Protein AF-A0A1X2A913-F1 (afdb_monomer_lite)

Foldseek 3Di:
DDPLVVVLLVVLLVVLVVLLVVCVLLVDDLVVLVVVLCVQCVQHQDRCPVVVVVVVVVVVVSLVSCVVVPPDPVVSVVVVVLVVVLVVLLLVLLPDADDPVQAQDPPHDPVSRSSSSCSVCVCSSVVSSVVSNVVSVVVSVVSVVD

Sequence (146 aa):
MTVVNTIATVAAVVLGLHIITKFAFFALPYRRRRALLDKQYGGKASATDTSDVVLMAFTVAIAALFLWRGADPAGFLGGLWVGATLIQLYFHRFHRPVARERAAPPPTSPLKEMSYAIQDAPWRPWPQLLTLTVLVLFSLAQLAWK

pLDDT: mean 93.46, std 4.83, range [60.38, 98.31]

Structure (mmCIF, N/CA/C/O backbone):
data_AF-A0A1X2A913-F1
#
_entry.id   AF-A0A1X2A913-F1
#
loop_
_atom_site.group_PDB
_atom_site.id
_atom_site.type_symbol
_atom_site.label_atom_id
_atom_site.label_alt_id
_atom_site.label_comp_id
_atom_site.label_asym_id
_atom_site.label_entity_id
_atom_site.label_seq_id
_atom_site.pdbx_PDB_ins_code
_atom_site.Cartn_x
_atom_site.Cartn_y
_atom_site.Cartn_z
_atom_site.occupancy
_atom_site.B_iso_or_equiv
_atom_site.auth_seq_id
_atom_site.auth_comp_id
_atom_site.auth_asym_id
_atom_site.auth_atom_id
_atom_site.pdbx_PDB_model_num
ATOM 1 N N . MET A 1 1 ? -23.479 6.522 20.931 1.00 60.38 1 MET A N 1
ATOM 2 C CA . MET A 1 1 ? -22.125 6.483 20.326 1.00 60.38 1 MET A CA 1
ATOM 3 C C . MET A 1 1 ? -21.375 7.746 20.718 1.00 60.38 1 MET A C 1
ATOM 5 O O . MET A 1 1 ? -21.959 8.814 20.620 1.00 60.38 1 MET A O 1
ATOM 9 N N . THR A 1 2 ? -20.128 7.644 21.187 1.00 86.56 2 THR A N 1
ATOM 10 C CA . THR A 1 2 ? -19.271 8.822 21.419 1.00 86.56 2 THR A CA 1
ATOM 11 C C . THR A 1 2 ? -18.769 9.388 20.086 1.00 86.56 2 THR A C 1
ATOM 13 O O . THR A 1 2 ? -18.718 8.666 19.089 1.00 86.56 2 THR A O 1
ATOM 16 N N . VAL A 1 3 ? -18.351 10.658 20.066 1.00 91.50 3 VAL A N 1
ATOM 17 C CA . VAL A 1 3 ? -17.749 11.300 18.878 1.00 91.50 3 VAL A CA 1
ATOM 18 C C . VAL A 1 3 ? -16.547 10.497 18.359 1.00 91.50 3 VAL A C 1
ATOM 20 O O . VAL A 1 3 ? -16.439 10.255 17.160 1.00 91.50 3 VAL A O 1
ATOM 23 N N . VAL A 1 4 ? -15.699 9.997 19.264 1.00 91.75 4 VAL A N 1
ATOM 24 C CA . VAL A 1 4 ? -14.537 9.151 18.932 1.00 91.75 4 VAL A CA 1
ATOM 25 C C . VAL A 1 4 ? -14.956 7.858 18.223 1.00 91.75 4 VAL A C 1
ATOM 27 O O . VAL A 1 4 ? -14.332 7.477 17.234 1.00 91.75 4 VAL A O 1
ATOM 30 N N . ASN A 1 5 ? -16.041 7.209 18.666 1.00 92.75 5 ASN A N 1
ATOM 31 C CA . ASN A 1 5 ? -16.545 6.000 18.010 1.00 92.75 5 ASN A CA 1
ATOM 32 C C . ASN A 1 5 ? -17.012 6.287 16.582 1.00 92.75 5 ASN A C 1
ATOM 34 O O . ASN A 1 5 ? -16.674 5.530 15.678 1.00 92.75 5 ASN A O 1
ATOM 38 N N . THR A 1 6 ? -17.737 7.386 16.365 1.00 93.81 6 THR A N 1
ATOM 39 C CA . THR A 1 6 ? -18.176 7.783 15.021 1.00 93.81 6 THR A CA 1
ATOM 40 C C . THR A 1 6 ? -16.986 8.056 14.106 1.00 93.81 6 THR A C 1
ATOM 42 O O . THR A 1 6 ? -16.918 7.493 13.015 1.00 93.81 6 THR A O 1
ATOM 45 N N . ILE A 1 7 ? -16.023 8.869 14.558 1.00 95.81 7 ILE A N 1
ATOM 46 C CA . ILE A 1 7 ? -14.832 9.225 13.772 1.00 95.81 7 ILE A CA 1
ATOM 47 C C . ILE A 1 7 ? -14.053 7.971 13.382 1.00 95.81 7 ILE A C 1
ATOM 49 O O . ILE A 1 7 ? -13.707 7.799 12.217 1.00 95.81 7 ILE A O 1
ATOM 53 N N . ALA A 1 8 ? -13.805 7.073 14.333 1.00 95.12 8 ALA A N 1
ATOM 54 C CA . ALA A 1 8 ? -13.032 5.875 14.063 1.00 95.12 8 ALA A CA 1
ATOM 55 C C . ALA A 1 8 ? -13.768 4.878 13.156 1.00 95.12 8 ALA A C 1
ATOM 57 O O . ALA A 1 8 ? -13.127 4.264 12.307 1.00 95.12 8 ALA A O 1
ATOM 58 N N . THR A 1 9 ? -15.093 4.740 13.273 1.00 95.06 9 THR A N 1
ATOM 59 C CA . THR A 1 9 ? -15.880 3.915 12.340 1.00 95.06 9 THR A CA 1
ATOM 60 C C . THR A 1 9 ? -15.830 4.490 10.928 1.00 95.06 9 THR A C 1
ATOM 62 O O . THR A 1 9 ? -15.541 3.757 9.984 1.00 95.06 9 THR A O 1
ATOM 65 N N . VAL A 1 10 ? -16.0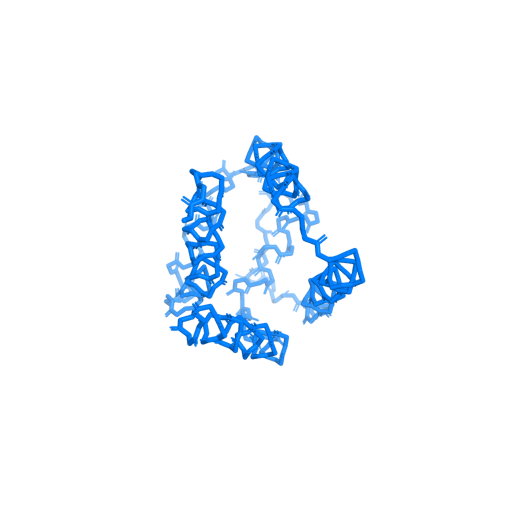43 5.801 10.770 1.00 96.00 10 VAL A N 1
ATOM 66 C CA . VAL A 1 10 ? -15.948 6.467 9.460 1.00 96.00 10 VAL A CA 1
ATOM 67 C C . VAL A 1 10 ? -14.544 6.308 8.880 1.00 96.00 10 VAL A C 1
ATOM 69 O O . VAL A 1 10 ? -14.405 5.915 7.723 1.00 96.00 10 VAL A O 1
ATOM 72 N N . ALA A 1 11 ? -13.503 6.535 9.685 1.00 96.44 11 ALA A N 1
ATOM 73 C CA . ALA A 1 11 ? -12.120 6.334 9.270 1.00 96.44 11 ALA A CA 1
ATOM 74 C C . ALA A 1 11 ? -11.871 4.884 8.830 1.00 96.44 11 ALA A C 1
ATOM 76 O O . ALA A 1 11 ? -11.315 4.670 7.757 1.00 96.44 11 ALA A O 1
ATOM 77 N N . ALA A 1 12 ? -12.326 3.887 9.595 1.00 95.69 12 ALA A N 1
ATOM 78 C CA . ALA A 1 12 ? -12.184 2.475 9.242 1.00 95.69 12 ALA A CA 1
ATOM 79 C C . ALA A 1 12 ? -12.861 2.137 7.906 1.00 95.69 12 ALA A C 1
ATOM 81 O O . ALA A 1 12 ? -12.255 1.468 7.069 1.00 95.69 12 ALA A O 1
ATOM 82 N N . VAL A 1 13 ? -14.082 2.632 7.678 1.00 96.50 13 VAL A N 1
ATOM 83 C CA . VAL A 1 13 ? -14.810 2.419 6.419 1.00 96.50 13 VAL A CA 1
ATOM 84 C C . VAL A 1 13 ? -14.071 3.067 5.250 1.00 96.50 13 VAL A C 1
ATOM 86 O O . VAL A 1 13 ? -13.796 2.399 4.253 1.00 96.50 13 VAL A O 1
ATOM 89 N N . VAL A 1 14 ? -13.691 4.341 5.379 1.00 97.06 14 VAL A N 1
ATOM 90 C CA . VAL A 1 14 ? -12.971 5.074 4.326 1.00 97.06 14 VAL A CA 1
ATOM 91 C C . VAL A 1 14 ? -11.633 4.407 4.009 1.00 97.06 14 VAL A C 1
ATOM 93 O O . VAL A 1 14 ? -11.315 4.208 2.838 1.00 97.06 14 VAL A O 1
ATOM 96 N N . LEU A 1 15 ? -10.868 4.006 5.027 1.00 96.25 15 LEU A N 1
ATOM 97 C CA . LEU A 1 15 ? -9.588 3.320 4.847 1.00 96.25 15 LEU A CA 1
ATOM 98 C C . LEU A 1 15 ? -9.766 1.934 4.223 1.00 96.25 15 LEU A C 1
ATOM 100 O O . LEU A 1 15 ? -9.012 1.585 3.317 1.00 96.25 15 LEU A O 1
ATOM 104 N N . GLY A 1 16 ? -10.777 1.168 4.641 1.00 95.88 16 GLY A N 1
ATOM 105 C CA . GLY A 1 16 ? -11.111 -0.122 4.038 1.00 95.88 16 GLY A CA 1
ATOM 106 C C . GLY A 1 16 ? -11.412 0.011 2.544 1.00 95.88 16 GLY A C 1
ATOM 107 O O . GLY A 1 16 ? -10.808 -0.671 1.714 1.00 95.88 16 GLY A O 1
ATOM 108 N N . LEU A 1 17 ? -12.271 0.962 2.174 1.00 95.88 17 LEU A N 1
ATOM 109 C CA . LEU A 1 17 ? -12.566 1.254 0.770 1.00 95.88 17 LEU A CA 1
ATOM 110 C C . LEU A 1 17 ? -11.323 1.749 0.016 1.00 95.88 17 LEU A C 1
ATOM 112 O O . LEU A 1 17 ? -11.072 1.324 -1.116 1.00 95.88 17 LEU A O 1
ATOM 116 N N . HIS A 1 18 ? -10.502 2.597 0.639 1.00 95.31 18 HIS A N 1
ATOM 117 C CA . HIS A 1 18 ? -9.253 3.085 0.053 1.00 95.31 18 HIS A CA 1
ATOM 118 C C . HIS A 1 18 ? -8.261 1.946 -0.247 1.00 95.31 18 HIS A C 1
ATOM 120 O O . HIS A 1 18 ? -7.642 1.927 -1.314 1.00 95.31 18 HIS A O 1
ATOM 126 N N . ILE A 1 19 ? -8.152 0.953 0.648 1.00 94.00 19 ILE A N 1
ATOM 127 C CA . ILE A 1 19 ? -7.273 -0.214 0.469 1.00 94.00 19 ILE A CA 1
ATOM 128 C C . ILE A 1 19 ? -7.615 -0.977 -0.810 1.00 94.00 19 ILE A C 1
ATOM 130 O O . ILE A 1 19 ? -6.696 -1.389 -1.510 1.00 94.00 19 ILE A O 1
ATOM 134 N N . ILE A 1 20 ? -8.897 -1.164 -1.127 1.00 91.56 20 ILE A N 1
ATOM 135 C CA . ILE A 1 20 ? -9.314 -1.892 -2.335 1.00 91.56 20 ILE A CA 1
ATOM 136 C C . ILE A 1 20 ? -9.195 -0.993 -3.570 1.00 91.56 20 ILE A C 1
ATOM 138 O O . ILE A 1 20 ? -8.634 -1.392 -4.592 1.00 91.56 20 ILE A O 1
ATOM 142 N N . THR A 1 21 ? -9.694 0.240 -3.479 1.00 91.31 21 THR A N 1
ATOM 143 C CA . THR A 1 21 ? -9.791 1.151 -4.631 1.00 91.31 21 THR A CA 1
ATOM 144 C C . THR A 1 21 ? -8.434 1.569 -5.188 1.00 91.31 21 THR A C 1
ATOM 146 O O . THR A 1 21 ? -8.326 1.766 -6.398 1.00 91.31 21 THR A O 1
ATOM 149 N N . LYS A 1 22 ? -7.363 1.614 -4.381 1.00 87.44 22 LYS A N 1
ATOM 150 C CA . LYS A 1 22 ? -6.011 1.910 -4.895 1.00 87.44 22 LYS A CA 1
ATOM 151 C C . LYS A 1 22 ? -5.527 0.899 -5.944 1.00 87.44 22 LYS A C 1
ATOM 153 O O . LYS A 1 22 ? -4.725 1.249 -6.808 1.00 87.44 22 LYS A O 1
ATOM 158 N N . PHE A 1 23 ? -6.039 -0.335 -5.920 1.00 85.44 23 PHE A N 1
ATOM 159 C CA . PHE A 1 23 ? -5.701 -1.357 -6.915 1.00 85.44 23 PHE A CA 1
ATOM 160 C C . PHE A 1 23 ? -6.451 -1.184 -8.239 1.00 85.44 23 PHE A C 1
ATOM 162 O O . PHE A 1 23 ? -6.026 -1.750 -9.247 1.00 85.44 23 PHE A O 1
ATOM 169 N N . ALA A 1 24 ? -7.491 -0.343 -8.292 1.00 84.94 24 ALA A N 1
ATOM 170 C CA . ALA A 1 24 ? -8.173 -0.003 -9.543 1.00 84.94 24 ALA A CA 1
ATOM 171 C C . ALA A 1 24 ? -7.217 0.639 -10.564 1.00 84.94 24 ALA A C 1
ATOM 173 O O . ALA A 1 24 ? -7.416 0.504 -11.770 1.00 84.94 24 ALA A O 1
ATOM 174 N N . PHE A 1 25 ? -6.122 1.257 -10.102 1.00 82.38 25 PHE A N 1
ATOM 175 C CA . PHE A 1 25 ? -5.053 1.756 -10.967 1.00 82.38 25 PHE A CA 1
ATOM 176 C C . PHE A 1 25 ? -4.494 0.677 -11.910 1.00 82.38 25 PHE A C 1
ATOM 178 O O . PHE A 1 25 ? -4.142 0.967 -13.055 1.00 82.38 25 PHE A O 1
ATOM 185 N N . PHE A 1 26 ? -4.455 -0.585 -11.475 1.00 85.62 26 PHE A N 1
ATOM 186 C CA . PHE A 1 26 ? -3.950 -1.690 -12.289 1.00 85.62 26 PHE A CA 1
ATOM 187 C C . PHE A 1 26 ? -4.892 -2.105 -13.424 1.00 85.62 26 PHE A C 1
ATOM 189 O O . PHE A 1 26 ? -4.438 -2.759 -14.364 1.00 85.62 26 PHE A O 1
ATOM 196 N N . ALA A 1 27 ? -6.149 -1.652 -13.410 1.00 87.25 27 ALA A N 1
ATOM 197 C CA . ALA A 1 27 ? -7.075 -1.825 -14.527 1.00 87.25 27 ALA A CA 1
ATOM 198 C C . ALA A 1 27 ? -6.761 -0.894 -15.716 1.00 87.25 27 ALA A C 1
ATOM 200 O O . ALA A 1 27 ? -7.201 -1.150 -16.836 1.00 87.25 27 ALA A O 1
ATOM 201 N N . LEU A 1 28 ? -5.980 0.177 -15.514 1.00 89.50 28 LEU A N 1
ATOM 202 C CA . LEU A 1 28 ? -5.568 1.064 -16.605 1.00 89.50 28 LEU A CA 1
ATOM 203 C C . LEU A 1 28 ? -4.648 0.330 -17.589 1.00 89.50 28 LEU A C 1
ATOM 205 O O . LEU A 1 28 ? -3.801 -0.435 -17.142 1.00 89.50 28 LEU A O 1
ATOM 209 N N . PRO A 1 29 ? -4.698 0.605 -18.905 1.00 93.25 29 PRO A N 1
ATOM 210 C CA . PRO A 1 29 ? -3.756 0.030 -19.863 1.00 93.25 29 PRO A CA 1
ATOM 211 C C . PRO A 1 29 ? -2.298 0.339 -19.506 1.00 93.25 29 PRO A C 1
ATOM 213 O O . PRO A 1 29 ? -1.991 1.445 -19.053 1.00 93.25 29 PRO A O 1
ATOM 216 N N . TYR A 1 30 ? -1.387 -0.598 -19.798 1.00 92.75 30 TYR A N 1
ATOM 217 C CA . TYR A 1 30 ? 0.048 -0.479 -19.494 1.00 92.75 30 TYR A CA 1
ATOM 218 C C . TYR A 1 30 ? 0.625 0.894 -19.865 1.00 92.75 30 TYR A C 1
ATOM 220 O O . TYR A 1 30 ? 1.217 1.555 -19.018 1.00 92.75 30 TYR A O 1
ATOM 228 N N . ARG A 1 31 ? 0.372 1.378 -21.091 1.00 93.19 31 ARG A N 1
ATOM 229 C CA . ARG A 1 31 ? 0.880 2.680 -21.565 1.00 93.19 31 ARG A CA 1
ATOM 230 C C . ARG A 1 31 ? 0.471 3.852 -20.665 1.00 93.19 31 ARG A C 1
ATOM 232 O O . ARG A 1 31 ? 1.288 4.729 -20.415 1.00 93.19 31 ARG A O 1
ATOM 239 N N . ARG A 1 32 ? -0.764 3.857 -20.149 1.00 94.25 32 ARG A N 1
ATOM 240 C CA . ARG A 1 32 ? -1.242 4.915 -19.243 1.00 94.25 32 ARG A CA 1
ATOM 241 C C . ARG A 1 32 ? -0.591 4.808 -17.871 1.00 94.25 32 ARG A C 1
ATOM 243 O O . ARG A 1 32 ? -0.120 5.816 -17.356 1.00 94.25 32 ARG A O 1
ATOM 250 N N . ARG A 1 33 ? -0.512 3.597 -17.309 1.00 93.94 33 ARG A N 1
ATOM 251 C CA . ARG A 1 33 ? 0.178 3.370 -16.027 1.00 93.94 33 ARG A CA 1
ATOM 252 C C . ARG A 1 33 ? 1.634 3.817 -16.094 1.00 93.94 33 ARG A C 1
ATOM 254 O O . ARG A 1 33 ? 2.114 4.478 -15.182 1.00 93.94 33 ARG A O 1
ATOM 261 N N . ARG A 1 34 ? 2.304 3.510 -17.208 1.00 93.38 34 ARG A N 1
ATOM 262 C CA . ARG A 1 34 ? 3.675 3.941 -17.482 1.00 93.38 34 ARG A CA 1
ATOM 263 C C . ARG A 1 34 ? 3.819 5.444 -17.579 1.00 93.38 34 ARG A C 1
ATOM 265 O O . ARG A 1 34 ? 4.616 5.987 -16.834 1.00 93.38 34 ARG A O 1
ATOM 272 N N . ALA A 1 35 ? 3.008 6.112 -18.393 1.00 93.25 35 ALA A N 1
ATOM 273 C CA . ALA A 1 35 ? 3.079 7.565 -18.521 1.00 93.25 35 ALA A CA 1
ATOM 274 C C . ALA A 1 35 ? 2.860 8.286 -17.177 1.00 93.25 35 ALA A C 1
ATOM 276 O O . ALA A 1 35 ? 3.542 9.263 -16.877 1.00 93.25 35 ALA A O 1
ATOM 277 N N . LEU A 1 36 ? 1.934 7.792 -16.347 1.00 92.75 36 LEU A N 1
ATOM 278 C CA . LEU A 1 36 ? 1.697 8.340 -15.009 1.00 92.75 36 LEU A CA 1
ATOM 279 C C . LEU A 1 36 ? 2.893 8.112 -14.079 1.00 92.75 36 LEU A C 1
ATOM 281 O O . LEU A 1 36 ? 3.279 9.032 -13.361 1.00 92.75 36 LEU A O 1
ATOM 285 N N . LEU A 1 37 ? 3.506 6.928 -14.132 1.00 92.94 37 LEU A N 1
ATOM 286 C CA . LEU A 1 37 ? 4.706 6.625 -13.357 1.00 92.94 37 LEU A CA 1
ATOM 287 C C . LEU A 1 37 ? 5.901 7.483 -13.792 1.00 92.94 37 LEU A C 1
ATOM 289 O O . LEU A 1 37 ? 6.582 8.072 -12.957 1.00 92.94 37 LEU A O 1
ATOM 293 N N . ASP A 1 38 ? 6.134 7.592 -15.099 1.00 92.69 38 ASP A N 1
ATOM 294 C CA . ASP A 1 38 ? 7.222 8.392 -15.663 1.00 92.69 38 ASP A CA 1
ATOM 295 C C . ASP A 1 38 ? 7.061 9.870 -15.265 1.00 92.69 38 ASP A C 1
ATOM 297 O O . ASP A 1 38 ? 8.034 10.524 -14.884 1.00 92.69 38 ASP A O 1
ATOM 301 N N . LYS A 1 39 ? 5.818 10.376 -15.249 1.00 93.25 39 LYS A N 1
ATOM 302 C CA . LYS A 1 39 ? 5.487 11.723 -14.761 1.00 93.25 39 LYS A CA 1
ATOM 303 C C . LYS A 1 39 ? 5.805 11.908 -13.274 1.00 93.25 39 LYS A C 1
ATOM 305 O O . LYS A 1 39 ? 6.273 12.979 -12.904 1.00 93.25 39 LYS A O 1
ATOM 310 N N . GLN A 1 40 ? 5.557 10.901 -12.433 1.00 91.75 40 GLN A N 1
ATOM 311 C CA . GLN A 1 40 ? 5.861 10.968 -10.997 1.00 91.75 40 GLN A CA 1
ATOM 312 C C . GLN A 1 40 ? 7.366 11.045 -10.735 1.00 91.75 40 GLN A C 1
ATOM 314 O O . GLN A 1 40 ? 7.801 11.860 -9.925 1.00 91.75 40 GLN A O 1
ATOM 319 N N . TYR A 1 41 ? 8.165 10.237 -11.437 1.00 92.25 41 TYR A N 1
ATOM 320 C CA . TYR A 1 41 ? 9.620 10.287 -11.287 1.00 92.25 41 TYR A CA 1
ATOM 321 C C . TYR A 1 41 ? 10.233 11.529 -11.931 1.00 92.25 41 TYR A C 1
ATOM 323 O O . TYR A 1 41 ? 11.231 12.027 -11.421 1.00 92.25 41 TYR A O 1
ATOM 331 N N . GLY A 1 42 ? 9.682 12.044 -13.036 1.00 89.00 42 GLY A N 1
ATOM 332 C CA . GLY A 1 42 ? 10.128 13.308 -13.636 1.00 89.00 42 GLY A CA 1
ATOM 333 C C . GLY A 1 42 ? 11.637 13.360 -13.917 1.00 89.00 42 GLY A C 1
ATOM 334 O O . GLY A 1 42 ? 12.273 14.379 -13.666 1.00 89.00 42 GLY A O 1
ATOM 335 N N . GLY A 1 43 ? 12.229 12.240 -14.349 1.00 87.75 43 GLY A N 1
ATOM 336 C CA . GLY A 1 43 ? 13.676 12.113 -14.582 1.00 87.75 43 GLY A CA 1
ATOM 337 C C . GLY A 1 43 ? 14.536 11.904 -13.327 1.00 87.75 43 GLY A C 1
ATOM 338 O O . GLY A 1 43 ? 15.755 11.820 -13.433 1.00 87.75 43 GLY A O 1
ATOM 339 N N . LYS A 1 44 ? 13.934 11.783 -12.141 1.00 90.81 44 LYS A N 1
ATOM 340 C CA . LYS A 1 44 ? 14.626 11.561 -10.863 1.00 90.81 44 LYS A CA 1
ATOM 341 C C . LYS A 1 44 ? 14.698 10.073 -10.504 1.00 90.81 44 LYS A C 1
ATOM 343 O O . LYS A 1 44 ? 14.033 9.222 -11.107 1.00 90.81 44 LYS A O 1
ATOM 348 N N . ALA A 1 45 ? 15.521 9.772 -9.500 1.00 90.88 45 ALA A N 1
ATOM 349 C CA . ALA A 1 45 ? 15.658 8.440 -8.914 1.00 90.88 45 ALA A CA 1
ATOM 350 C C . ALA A 1 45 ? 14.599 8.147 -7.826 1.00 90.88 45 ALA A C 1
ATOM 352 O O . ALA A 1 45 ? 14.282 6.982 -7.597 1.00 90.88 45 ALA A O 1
ATOM 353 N N . SER A 1 46 ? 14.019 9.179 -7.199 1.00 89.31 46 SER A N 1
ATOM 354 C CA . SER A 1 46 ? 12.922 9.072 -6.221 1.00 89.31 46 SER A CA 1
ATOM 355 C C . SER A 1 46 ? 11.743 9.975 -6.601 1.00 89.31 46 SER A C 1
ATOM 357 O O . SER A 1 46 ? 11.929 10.983 -7.286 1.00 89.31 46 SER A O 1
ATOM 359 N N . ALA A 1 47 ? 10.539 9.592 -6.169 1.00 88.19 47 ALA A N 1
ATOM 360 C CA . ALA A 1 47 ? 9.280 10.294 -6.431 1.00 88.19 47 ALA A CA 1
ATOM 361 C C . ALA A 1 47 ? 8.392 10.467 -5.183 1.00 88.19 47 ALA A C 1
ATOM 363 O O . ALA A 1 47 ? 7.397 11.185 -5.260 1.00 88.19 47 ALA A O 1
ATOM 364 N N . THR A 1 48 ? 8.710 9.807 -4.060 1.00 87.75 48 THR A N 1
ATOM 365 C CA . THR A 1 48 ? 7.763 9.627 -2.942 1.00 87.75 48 THR A CA 1
ATOM 366 C C . THR A 1 48 ? 8.251 10.144 -1.592 1.00 87.75 48 THR A C 1
ATOM 368 O O . THR A 1 48 ? 7.477 10.112 -0.646 1.00 87.75 48 THR A O 1
ATOM 371 N N . ASP A 1 49 ? 9.464 10.693 -1.483 1.00 87.00 49 ASP A N 1
ATOM 372 C CA . ASP A 1 49 ? 10.080 11.013 -0.182 1.00 87.00 49 ASP A CA 1
ATOM 373 C C . ASP A 1 49 ? 9.168 11.853 0.737 1.00 87.00 49 ASP A C 1
ATOM 375 O O . ASP A 1 49 ? 8.944 11.514 1.899 1.00 87.00 49 ASP A O 1
ATOM 379 N N . THR A 1 50 ? 8.565 12.9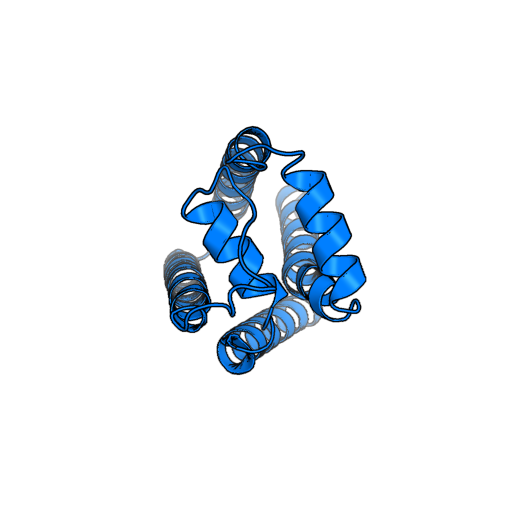27 0.214 1.00 89.44 50 THR A N 1
ATOM 380 C CA . THR A 1 50 ? 7.630 13.760 0.989 1.00 89.44 50 THR A CA 1
ATOM 381 C C . THR A 1 50 ? 6.332 13.022 1.315 1.00 89.44 50 THR A C 1
ATOM 383 O O . THR A 1 50 ? 5.836 13.122 2.437 1.00 89.44 50 THR A O 1
ATOM 386 N N . SER A 1 51 ? 5.769 12.278 0.357 1.00 91.19 51 SER A N 1
ATOM 387 C CA . SER A 1 51 ? 4.538 11.520 0.602 1.00 91.19 51 SER A CA 1
ATOM 388 C C . SER A 1 51 ? 4.746 10.407 1.623 1.00 91.19 51 SER A C 1
ATOM 390 O O . SER A 1 51 ? 3.835 10.145 2.399 1.00 91.19 51 SER A O 1
ATOM 392 N N . ASP A 1 52 ? 5.932 9.802 1.675 1.00 93.50 52 ASP A N 1
ATOM 393 C CA . ASP A 1 52 ? 6.254 8.718 2.601 1.00 93.50 52 ASP A CA 1
ATOM 394 C C . ASP A 1 52 ? 6.269 9.224 4.049 1.00 93.50 52 ASP A C 1
ATOM 396 O O . ASP A 1 52 ? 5.684 8.596 4.932 1.00 93.50 52 ASP A O 1
ATOM 400 N N . VAL A 1 53 ? 6.825 10.418 4.290 1.00 96.00 53 VAL A N 1
ATOM 401 C CA . VAL A 1 53 ? 6.779 11.073 5.611 1.00 96.00 53 VAL A CA 1
ATOM 402 C C . VAL A 1 53 ? 5.342 11.406 6.020 1.00 96.00 53 VAL A C 1
ATOM 404 O O . VAL A 1 53 ? 4.935 11.131 7.151 1.00 96.00 53 VAL A O 1
ATOM 407 N N . VAL A 1 54 ? 4.549 11.962 5.101 1.00 96.94 54 VAL A N 1
ATOM 408 C CA . VAL A 1 54 ? 3.142 12.305 5.370 1.00 96.94 54 VAL A CA 1
ATOM 409 C C . VAL A 1 54 ? 2.316 11.050 5.662 1.00 96.94 54 VAL A C 1
ATOM 411 O O . VAL A 1 54 ? 1.550 11.026 6.626 1.00 96.94 54 VAL A O 1
ATOM 414 N N . LEU A 1 55 ? 2.489 9.987 4.874 1.00 95.69 55 LEU A N 1
ATOM 415 C CA . LEU A 1 55 ? 1.799 8.712 5.071 1.00 95.69 55 LEU A CA 1
ATOM 416 C C . LEU A 1 55 ? 2.218 8.026 6.370 1.00 95.69 55 LEU A C 1
ATOM 418 O O . LEU A 1 55 ? 1.372 7.417 7.027 1.00 95.69 55 LEU A O 1
ATOM 422 N N . MET A 1 56 ? 3.484 8.150 6.770 1.00 97.31 56 MET A N 1
ATOM 423 C CA . MET A 1 56 ? 3.952 7.648 8.059 1.00 97.31 56 MET A CA 1
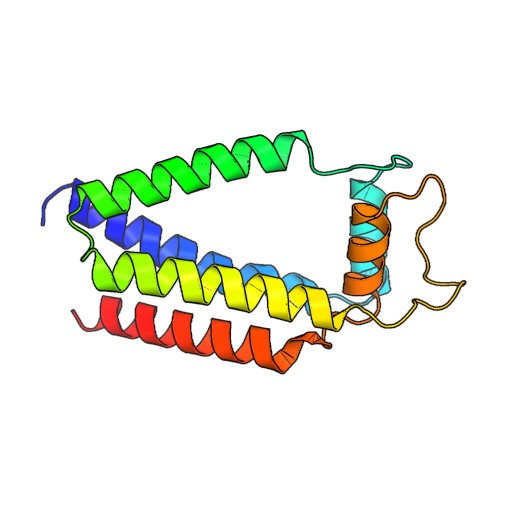ATOM 424 C C . MET A 1 56 ? 3.245 8.365 9.213 1.00 97.31 56 MET A C 1
ATOM 426 O O . MET A 1 56 ? 2.650 7.710 10.070 1.00 97.31 56 MET A O 1
ATOM 430 N N . ALA A 1 57 ? 3.229 9.702 9.201 1.00 98.00 57 ALA A N 1
ATOM 431 C CA . ALA A 1 57 ? 2.535 10.491 10.219 1.00 98.00 57 ALA A CA 1
ATOM 432 C C . ALA A 1 57 ? 1.035 10.151 10.281 1.00 98.00 57 ALA A C 1
ATOM 434 O O . ALA A 1 57 ? 0.484 9.931 11.362 1.00 98.00 57 ALA A O 1
ATOM 435 N N . PHE A 1 58 ? 0.386 10.031 9.121 1.00 97.44 58 PHE A N 1
ATOM 436 C CA . PHE A 1 58 ? -1.017 9.639 9.029 1.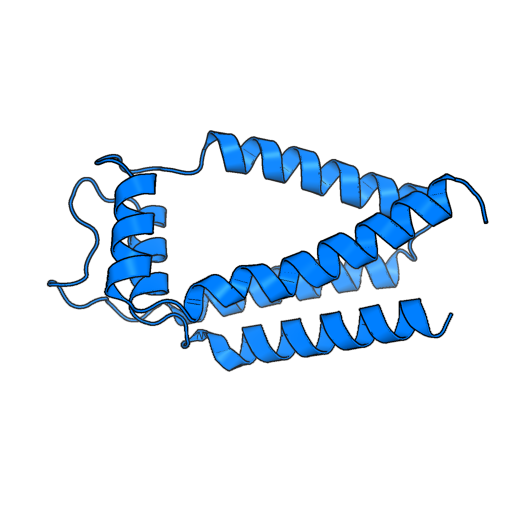00 97.44 58 PHE A CA 1
ATOM 437 C C . PHE A 1 58 ? -1.268 8.229 9.586 1.00 97.44 58 PHE A C 1
ATOM 439 O O . PHE A 1 58 ? -2.208 8.026 10.354 1.00 97.44 58 PHE A O 1
ATOM 446 N N . THR A 1 59 ? -0.406 7.261 9.267 1.00 96.19 59 THR A N 1
ATOM 447 C CA . THR A 1 59 ? -0.515 5.879 9.768 1.00 96.19 59 THR A CA 1
ATOM 448 C C . THR A 1 59 ? -0.403 5.824 11.291 1.00 96.19 59 THR A C 1
ATOM 450 O O . THR A 1 59 ? -1.207 5.152 11.940 1.00 96.19 59 THR A O 1
ATOM 453 N N . VAL A 1 60 ? 0.536 6.576 11.876 1.00 97.94 60 VAL A N 1
ATOM 454 C CA . VAL A 1 60 ? 0.685 6.690 13.336 1.00 97.94 60 VAL A CA 1
ATOM 455 C C . VAL A 1 60 ? -0.561 7.313 13.972 1.00 97.94 60 VAL A C 1
ATOM 457 O O . VAL A 1 60 ? -1.058 6.795 14.972 1.00 97.94 60 VAL A O 1
ATOM 460 N N . ALA A 1 61 ? -1.115 8.374 13.378 1.00 98.12 61 ALA A N 1
ATOM 461 C CA . ALA A 1 61 ? -2.329 9.017 13.880 1.00 98.12 61 ALA A CA 1
ATOM 462 C C . ALA A 1 61 ? -3.547 8.074 13.861 1.00 98.12 61 ALA A C 1
ATOM 464 O O . ALA A 1 61 ? -4.305 8.023 14.830 1.00 98.12 61 ALA A O 1
ATOM 465 N N . ILE A 1 62 ? -3.717 7.284 12.796 1.00 97.69 62 ILE A N 1
ATOM 466 C CA . ILE A 1 62 ? -4.789 6.284 12.695 1.00 97.69 62 ILE A CA 1
ATOM 467 C C . ILE A 1 62 ? -4.610 5.158 13.721 1.00 97.69 62 ILE A C 1
ATOM 469 O O . ILE A 1 62 ? -5.578 4.761 14.372 1.00 97.69 62 ILE A O 1
ATOM 473 N N . ALA A 1 63 ? -3.384 4.661 13.904 1.00 97.25 63 ALA A N 1
ATOM 474 C CA . ALA A 1 63 ? -3.086 3.670 14.935 1.00 97.25 63 ALA A CA 1
ATOM 475 C C . ALA A 1 63 ? -3.439 4.201 16.335 1.00 97.25 63 ALA A C 1
ATOM 477 O O . ALA A 1 63 ? -4.146 3.530 17.087 1.00 97.25 63 ALA A O 1
ATOM 478 N N . ALA A 1 64 ? -3.026 5.433 16.653 1.00 97.31 64 ALA A N 1
ATOM 479 C CA . ALA A 1 64 ? -3.350 6.090 17.916 1.00 97.31 64 ALA A CA 1
ATOM 480 C C . ALA A 1 64 ? -4.864 6.274 18.105 1.00 97.31 64 ALA A C 1
ATOM 482 O O . ALA A 1 64 ? -5.378 5.988 19.184 1.00 97.31 64 ALA A O 1
ATOM 483 N N . LEU A 1 65 ? -5.594 6.674 17.056 1.00 97.25 65 LEU A N 1
ATOM 484 C CA . LEU A 1 65 ? -7.055 6.791 17.084 1.00 97.25 65 LEU A CA 1
ATOM 485 C C . LEU A 1 65 ? -7.723 5.455 17.437 1.00 97.25 65 LEU A C 1
ATOM 487 O O . LEU A 1 65 ? -8.609 5.421 18.292 1.00 97.25 65 LEU A O 1
ATOM 491 N N . PHE A 1 66 ? -7.313 4.350 16.806 1.00 96.19 66 PHE A N 1
ATOM 492 C CA . PHE A 1 66 ? -7.908 3.041 17.084 1.00 96.19 66 PHE A CA 1
ATOM 493 C C . PHE A 1 66 ? -7.552 2.506 18.469 1.00 96.19 66 PHE A C 1
ATOM 495 O O . PHE A 1 66 ? -8.421 1.938 19.130 1.00 96.19 66 PHE A O 1
ATOM 502 N N . LEU A 1 67 ? -6.322 2.725 18.937 1.00 95.25 67 LEU A N 1
ATOM 503 C CA . LEU A 1 67 ? -5.927 2.380 20.302 1.00 95.25 67 LEU A CA 1
ATOM 504 C C . LEU A 1 67 ? -6.709 3.204 21.331 1.00 95.25 67 LEU A C 1
ATOM 506 O O . LEU A 1 67 ? -7.241 2.638 22.281 1.00 95.25 67 LEU A O 1
ATOM 510 N N . TRP A 1 68 ? -6.875 4.511 21.104 1.00 95.75 68 TRP A N 1
ATOM 511 C CA . TRP A 1 68 ? -7.667 5.379 21.980 1.00 95.75 68 TRP A CA 1
ATOM 512 C C . TRP A 1 68 ? -9.153 4.995 21.999 1.00 95.75 68 TRP A C 1
ATOM 514 O O . TRP A 1 68 ? -9.796 5.042 23.046 1.00 95.75 68 TRP A O 1
ATOM 524 N N . ARG A 1 69 ? -9.697 4.528 20.869 1.00 94.81 69 ARG A N 1
ATOM 525 C CA . ARG A 1 69 ? -11.051 3.949 20.798 1.00 94.81 69 ARG A CA 1
ATOM 526 C C . ARG A 1 69 ? -11.198 2.649 21.608 1.00 94.81 69 ARG A C 1
ATOM 528 O O . ARG A 1 69 ? -12.321 2.197 21.812 1.00 94.81 69 ARG A O 1
ATOM 535 N N . GLY A 1 70 ? -10.097 2.028 22.032 1.00 95.12 70 GLY A N 1
ATOM 536 C CA . GLY A 1 70 ? -10.095 0.747 22.737 1.00 95.12 70 GLY A CA 1
ATOM 537 C C . GLY A 1 70 ? -10.057 -0.455 21.796 1.00 95.12 70 GLY A C 1
ATOM 538 O O . GLY A 1 70 ? -10.814 -1.406 21.979 1.00 95.12 70 GLY A O 1
ATOM 539 N N . ALA A 1 71 ? -9.226 -0.410 20.749 1.00 94.44 71 ALA A N 1
ATOM 540 C CA . ALA A 1 71 ? -8.945 -1.596 19.943 1.00 94.44 71 ALA A CA 1
ATOM 541 C C . ALA A 1 71 ? -8.404 -2.735 20.823 1.00 94.44 71 ALA A C 1
ATOM 543 O O . ALA A 1 71 ? -7.504 -2.524 21.635 1.00 94.44 71 ALA A O 1
ATOM 544 N N . ASP A 1 72 ? -8.943 -3.940 20.631 1.00 95.50 72 ASP A N 1
ATOM 545 C CA . ASP A 1 72 ? -8.445 -5.143 21.293 1.00 95.50 72 ASP A CA 1
ATOM 546 C C . ASP A 1 72 ? -6.961 -5.374 20.931 1.00 95.50 72 ASP A C 1
ATOM 548 O O . ASP A 1 72 ? -6.642 -5.442 19.736 1.00 95.50 72 ASP A O 1
ATOM 552 N N . PRO A 1 73 ? -6.044 -5.498 21.912 1.00 95.19 73 PRO A N 1
ATOM 553 C CA . PRO A 1 73 ? -4.615 -5.624 21.639 1.00 95.19 73 PRO A CA 1
ATOM 554 C C . PRO A 1 73 ? -4.251 -6.843 20.788 1.00 95.19 73 PRO A C 1
ATOM 556 O O . PRO A 1 73 ? -3.380 -6.740 19.923 1.00 95.19 73 PRO A O 1
ATOM 559 N N . ALA A 1 74 ? -4.918 -7.984 20.995 1.00 97.12 74 ALA A N 1
ATOM 560 C CA . ALA A 1 74 ? -4.635 -9.203 20.241 1.00 97.12 74 ALA A CA 1
ATOM 561 C C . ALA A 1 74 ? -5.050 -9.048 18.771 1.00 97.12 74 ALA A C 1
ATOM 563 O O . ALA A 1 74 ? -4.252 -9.318 17.870 1.00 97.12 74 ALA A O 1
ATOM 564 N N . GLY A 1 75 ? -6.257 -8.536 18.519 1.00 95.38 75 GLY A N 1
ATOM 565 C CA . GLY A 1 75 ? -6.729 -8.210 17.175 1.00 95.38 75 GLY A CA 1
ATOM 566 C C . GLY A 1 75 ? -5.868 -7.151 16.482 1.00 95.38 75 GLY A C 1
ATOM 567 O O . GLY A 1 75 ? -5.568 -7.287 15.296 1.00 95.38 75 GLY A O 1
ATOM 568 N N . PHE A 1 76 ? -5.416 -6.129 17.215 1.00 96.00 76 PHE A N 1
ATOM 569 C CA . PHE A 1 76 ? -4.551 -5.079 16.675 1.00 96.00 76 PHE A CA 1
ATOM 570 C C . PHE A 1 76 ? -3.174 -5.624 16.263 1.00 96.00 76 PHE A C 1
ATOM 572 O O . PHE A 1 76 ? -2.753 -5.423 15.123 1.00 96.00 76 PHE A O 1
ATOM 579 N N . LEU A 1 77 ? -2.501 -6.372 17.145 1.00 97.31 77 LEU A N 1
ATOM 580 C CA . LEU A 1 77 ? -1.211 -7.006 16.844 1.00 97.31 77 LEU A CA 1
ATOM 581 C C . LEU A 1 77 ? -1.324 -8.034 15.713 1.00 97.31 77 LEU A C 1
ATOM 583 O O . LEU A 1 77 ? -0.486 -8.048 14.811 1.00 97.31 77 LEU A O 1
ATOM 587 N N . GLY A 1 78 ? -2.380 -8.852 15.722 1.00 97.62 78 GLY A N 1
ATOM 588 C CA . GLY A 1 78 ? -2.665 -9.795 14.642 1.00 97.62 78 GLY A CA 1
ATOM 589 C C . GLY A 1 78 ? -2.849 -9.083 13.301 1.00 97.62 78 GLY A C 1
ATOM 590 O O . GLY A 1 78 ? -2.250 -9.483 12.302 1.00 97.62 78 GLY A O 1
ATOM 591 N N . GLY A 1 79 ? -3.600 -7.979 13.282 1.00 96.12 79 GLY A N 1
ATOM 592 C CA . GLY A 1 79 ? -3.781 -7.140 12.097 1.00 96.12 79 GLY A CA 1
ATOM 593 C C . GLY A 1 79 ? -2.471 -6.547 11.571 1.00 96.12 79 GLY A C 1
ATOM 594 O O . GLY A 1 79 ? -2.221 -6.605 10.365 1.00 96.12 79 GLY A O 1
ATOM 595 N N . LEU A 1 80 ? -1.605 -6.038 12.458 1.00 96.75 80 LEU A N 1
ATOM 596 C CA . LEU A 1 80 ? -0.275 -5.536 12.087 1.00 96.75 80 LEU A CA 1
ATOM 597 C C . LEU A 1 80 ? 0.589 -6.633 11.457 1.00 96.75 80 LEU A C 1
ATOM 599 O O . LEU A 1 80 ? 1.179 -6.415 10.398 1.00 96.75 80 LEU A O 1
ATOM 603 N N . TRP A 1 81 ? 0.633 -7.818 12.070 1.00 98.31 81 TRP A N 1
ATOM 604 C CA . TRP A 1 81 ? 1.415 -8.944 11.563 1.00 98.31 81 TRP A CA 1
ATOM 605 C C . TRP A 1 81 ? 0.909 -9.434 10.200 1.00 98.31 81 TRP A C 1
ATOM 607 O O . TRP A 1 81 ? 1.708 -9.617 9.276 1.00 98.31 81 TRP A O 1
ATOM 617 N N . VAL A 1 82 ? -0.411 -9.582 10.033 1.00 97.88 82 VAL A N 1
ATOM 618 C CA . VAL A 1 82 ? -1.023 -9.952 8.745 1.00 97.88 82 VAL A CA 1
ATOM 619 C C . VAL A 1 82 ? -0.705 -8.903 7.678 1.00 97.88 82 VAL A C 1
ATOM 621 O O . VAL A 1 82 ? -0.264 -9.259 6.584 1.00 97.88 82 VAL A O 1
ATOM 624 N N . GLY A 1 83 ? -0.876 -7.615 7.992 1.00 96.12 83 GLY A N 1
ATOM 625 C CA . GLY A 1 83 ? -0.590 -6.514 7.071 1.00 96.12 83 GLY A CA 1
ATOM 626 C C . GLY A 1 83 ? 0.873 -6.480 6.622 1.00 96.12 83 GLY A C 1
ATOM 627 O O . GLY A 1 83 ? 1.143 -6.438 5.419 1.00 96.12 83 GLY A O 1
ATOM 628 N N . ALA A 1 84 ? 1.810 -6.569 7.573 1.00 97.19 84 ALA A N 1
ATOM 629 C CA . ALA A 1 84 ? 3.250 -6.611 7.312 1.00 97.19 84 ALA A CA 1
ATOM 630 C C . ALA A 1 84 ? 3.651 -7.829 6.461 1.00 97.19 84 ALA A C 1
ATOM 632 O O . ALA A 1 84 ? 4.433 -7.722 5.514 1.00 97.19 84 ALA A O 1
ATOM 633 N N . THR A 1 85 ? 3.056 -8.987 6.741 1.00 98.31 85 THR A N 1
ATOM 634 C CA . THR A 1 85 ? 3.338 -10.216 5.994 1.00 98.31 85 THR A CA 1
ATOM 635 C C . THR A 1 85 ? 2.797 -10.137 4.566 1.00 98.31 85 THR A C 1
ATOM 637 O O . THR A 1 85 ? 3.491 -10.498 3.616 1.00 98.31 85 THR A O 1
ATOM 640 N N . LEU A 1 86 ? 1.579 -9.620 4.375 1.00 97.56 86 LEU A N 1
ATOM 641 C CA . LEU A 1 86 ? 0.983 -9.471 3.045 1.00 97.56 86 LEU A CA 1
ATOM 642 C C . LEU A 1 86 ? 1.779 -8.511 2.158 1.00 97.56 86 LEU A C 1
ATOM 644 O O . LEU A 1 86 ? 1.978 -8.821 0.982 1.00 97.56 86 LEU A O 1
ATOM 648 N N . ILE A 1 87 ? 2.266 -7.386 2.695 1.00 95.25 87 ILE A N 1
ATOM 649 C CA . ILE A 1 87 ? 3.086 -6.452 1.911 1.00 95.25 87 ILE A CA 1
ATOM 650 C C . ILE A 1 87 ? 4.457 -7.048 1.560 1.00 95.25 87 ILE A C 1
ATOM 652 O O . ILE A 1 87 ? 4.901 -6.912 0.419 1.00 95.25 87 ILE A O 1
ATOM 656 N N . GLN A 1 88 ? 5.086 -7.795 2.473 1.00 97.06 88 GLN A N 1
ATOM 657 C CA . GLN A 1 88 ? 6.320 -8.530 2.180 1.00 97.06 88 GLN A CA 1
ATOM 658 C C . GLN A 1 88 ? 6.104 -9.548 1.051 1.00 97.06 88 GLN A C 1
ATOM 660 O O . GLN A 1 88 ? 6.821 -9.544 0.047 1.00 97.06 88 GLN A O 1
ATOM 665 N N . LEU A 1 89 ? 5.079 -10.398 1.185 1.00 97.81 89 LEU A N 1
ATOM 666 C CA . LEU A 1 89 ? 4.740 -11.393 0.171 1.00 97.81 89 LEU A CA 1
ATOM 667 C C . LEU A 1 89 ? 4.410 -10.734 -1.167 1.00 97.81 89 LEU A C 1
ATOM 669 O O . LEU A 1 89 ? 4.837 -11.248 -2.195 1.00 97.81 89 LEU A O 1
ATOM 673 N N . TYR A 1 90 ? 3.703 -9.600 -1.165 1.00 96.06 90 TYR A N 1
ATOM 674 C CA . TYR A 1 90 ? 3.399 -8.825 -2.366 1.00 96.06 90 TYR A CA 1
ATOM 675 C C . TYR A 1 90 ? 4.682 -8.425 -3.106 1.00 96.06 90 TYR A C 1
ATOM 677 O O . TYR A 1 90 ? 4.818 -8.730 -4.293 1.00 96.06 90 TYR A O 1
ATOM 685 N N . PHE A 1 91 ? 5.650 -7.811 -2.417 1.00 95.06 91 PHE A N 1
ATOM 686 C CA . PHE A 1 91 ? 6.905 -7.386 -3.044 1.00 95.06 91 PHE A CA 1
ATOM 687 C C . PHE A 1 91 ? 7.743 -8.565 -3.547 1.00 95.06 91 PHE A C 1
ATOM 689 O O . PHE A 1 91 ? 8.293 -8.501 -4.648 1.00 95.06 91 PHE A O 1
ATOM 696 N N . HIS A 1 92 ? 7.761 -9.689 -2.826 1.00 96.00 92 HIS A N 1
ATOM 697 C CA . HIS A 1 92 ? 8.477 -10.897 -3.259 1.00 96.00 92 HIS A CA 1
ATOM 698 C C . HIS A 1 92 ? 7.977 -11.457 -4.600 1.00 96.00 92 HIS A C 1
ATOM 700 O O . HIS A 1 92 ? 8.706 -12.165 -5.301 1.00 96.00 92 HIS A O 1
ATOM 706 N N . ARG A 1 93 ? 6.750 -11.129 -5.023 1.00 96.38 93 ARG A N 1
ATOM 707 C CA . ARG A 1 93 ? 6.225 -11.549 -6.334 1.00 96.38 93 ARG A CA 1
ATOM 708 C C . ARG A 1 93 ? 6.881 -10.823 -7.506 1.00 96.38 93 ARG A C 1
ATOM 710 O O . ARG A 1 93 ? 6.758 -11.293 -8.635 1.00 96.38 93 ARG A O 1
ATOM 717 N N . PHE A 1 94 ? 7.621 -9.744 -7.263 1.00 95.12 94 PHE A N 1
ATOM 718 C CA . PHE A 1 94 ? 8.294 -8.955 -8.296 1.00 95.12 94 PHE A CA 1
ATOM 719 C C . PHE A 1 94 ? 9.786 -9.284 -8.466 1.00 95.12 94 PHE A C 1
ATOM 721 O O . PHE A 1 94 ? 10.503 -8.531 -9.106 1.00 95.12 94 PHE A O 1
ATOM 728 N N . HIS A 1 95 ? 10.238 -10.452 -7.998 1.00 92.06 95 HIS A N 1
ATOM 729 C CA . HIS A 1 95 ? 11.629 -10.911 -8.141 1.00 92.06 95 HIS A CA 1
ATOM 730 C C . HIS A 1 95 ? 12.086 -11.171 -9.588 1.00 92.06 95 HIS A C 1
ATOM 732 O O . HIS A 1 95 ? 13.284 -11.228 -9.848 1.00 92.06 95 HIS A O 1
ATOM 738 N N . ARG A 1 96 ? 11.166 -11.399 -10.541 1.00 89.06 96 ARG A N 1
ATOM 739 C CA . ARG A 1 96 ? 11.572 -11.698 -11.924 1.00 89.06 96 ARG A CA 1
ATOM 740 C C . ARG A 1 96 ? 12.019 -10.421 -12.640 1.00 89.06 96 ARG A C 1
ATOM 742 O O . ARG A 1 96 ? 11.233 -9.464 -12.616 1.00 89.06 96 ARG A O 1
ATOM 749 N N . PRO A 1 97 ? 13.164 -10.447 -13.350 1.00 88.12 97 PRO A N 1
ATOM 750 C CA . PRO A 1 97 ? 13.657 -9.315 -14.125 1.00 88.12 97 PRO A CA 1
ATOM 751 C C . PRO A 1 97 ? 12.617 -8.764 -15.104 1.00 88.12 97 PRO A C 1
ATOM 753 O O . PRO A 1 97 ? 11.799 -9.507 -15.655 1.00 88.12 97 PRO A O 1
ATOM 756 N N . VAL A 1 98 ? 12.670 -7.452 -15.322 1.00 92.50 98 VAL A N 1
ATOM 757 C CA . VAL A 1 98 ? 11.881 -6.754 -16.342 1.00 92.50 98 VAL A CA 1
ATOM 758 C C . VAL A 1 98 ? 12.669 -6.762 -17.652 1.00 92.50 98 VAL A C 1
ATOM 760 O O . VAL A 1 98 ? 13.887 -6.588 -17.640 1.00 92.50 98 VAL A O 1
ATOM 763 N N . ALA A 1 99 ? 11.988 -6.967 -18.782 1.00 92.50 99 ALA A N 1
ATOM 764 C CA . ALA A 1 99 ? 12.617 -6.890 -20.100 1.00 92.50 99 ALA A CA 1
ATOM 765 C C . ALA A 1 99 ? 13.243 -5.501 -20.332 1.00 92.50 99 ALA A C 1
ATOM 767 O O . ALA A 1 99 ? 12.713 -4.494 -19.851 1.00 92.50 99 ALA A O 1
ATOM 768 N N . ARG A 1 100 ? 14.365 -5.435 -21.064 1.00 91.31 100 ARG A N 1
ATOM 769 C CA . ARG A 1 100 ? 15.166 -4.202 -21.212 1.00 91.31 100 ARG A CA 1
ATOM 770 C C . ARG A 1 100 ? 14.349 -3.030 -21.753 1.00 91.31 100 ARG A C 1
ATOM 772 O O . ARG A 1 100 ? 14.524 -1.904 -21.308 1.00 91.31 100 ARG A O 1
ATOM 779 N N . GLU A 1 101 ? 13.401 -3.304 -22.639 1.00 92.44 101 GLU A N 1
ATOM 780 C CA . GLU A 1 101 ? 12.547 -2.310 -23.299 1.00 92.44 101 GLU A CA 1
ATOM 781 C C . GLU A 1 101 ? 11.499 -1.706 -22.347 1.00 92.44 101 GLU A C 1
ATOM 783 O O . GLU A 1 101 ? 10.859 -0.705 -22.667 1.00 92.44 101 GLU A O 1
ATOM 788 N N . ARG A 1 102 ? 11.287 -2.325 -21.178 1.00 93.44 102 ARG A N 1
ATOM 789 C CA . ARG A 1 102 ? 10.306 -1.911 -20.159 1.00 93.44 102 ARG A CA 1
ATOM 790 C C . ARG A 1 102 ? 10.941 -1.519 -18.823 1.00 93.44 102 ARG A C 1
ATOM 792 O O . ARG A 1 102 ? 10.225 -1.091 -17.907 1.00 93.44 102 ARG A O 1
ATOM 799 N N . ALA A 1 103 ? 12.262 -1.654 -18.726 1.00 93.31 103 ALA A N 1
ATOM 800 C CA . ALA A 1 103 ? 13.052 -1.331 -17.550 1.00 93.31 103 ALA A CA 1
ATOM 801 C C . ALA A 1 103 ? 12.967 0.162 -17.181 1.00 93.31 103 ALA A C 1
ATOM 803 O O . ALA A 1 103 ? 12.475 0.999 -17.945 1.00 93.31 103 ALA A O 1
ATOM 804 N N . ALA A 1 104 ? 13.415 0.489 -15.969 1.00 93.94 104 ALA A N 1
ATOM 805 C CA . ALA A 1 104 ? 13.503 1.870 -15.514 1.00 93.94 104 ALA A CA 1
ATOM 806 C C . ALA A 1 104 ? 14.558 2.648 -16.312 1.00 93.94 104 ALA A C 1
ATOM 808 O O . ALA A 1 104 ? 15.699 2.194 -16.384 1.00 93.94 104 ALA A O 1
ATOM 809 N N . PRO A 1 105 ? 14.225 3.819 -16.890 1.00 93.25 105 PRO A N 1
ATOM 810 C CA . PRO A 1 105 ? 15.220 4.674 -17.498 1.00 93.25 105 PRO A CA 1
ATOM 811 C C . PRO A 1 105 ? 16.129 5.251 -16.402 1.00 93.25 105 PRO A C 1
ATOM 813 O O . PRO A 1 105 ? 15.637 5.594 -15.314 1.00 93.25 105 PRO A O 1
ATOM 816 N N . PRO A 1 106 ? 17.434 5.402 -16.681 1.00 92.44 106 PRO A N 1
ATOM 817 C CA . PRO A 1 106 ? 18.349 6.103 -15.794 1.00 92.44 106 PRO A CA 1
ATOM 818 C C . PRO A 1 106 ? 17.882 7.540 -15.491 1.00 92.44 106 PRO A C 1
ATOM 820 O O . PRO A 1 106 ? 17.227 8.158 -16.334 1.00 92.44 106 PRO A O 1
ATOM 823 N N . PRO A 1 107 ? 18.210 8.089 -14.308 1.00 94.31 107 PRO A N 1
ATOM 824 C CA . PRO A 1 107 ? 18.857 7.422 -13.176 1.00 94.31 107 PRO A CA 1
ATOM 825 C C . PRO A 1 107 ? 17.907 6.425 -12.493 1.00 94.31 107 PRO A C 1
ATOM 827 O O . PRO A 1 107 ? 16.708 6.699 -12.354 1.00 94.31 107 PRO A O 1
ATOM 830 N N . THR A 1 108 ? 18.430 5.265 -12.087 1.00 91.38 108 THR A N 1
ATOM 831 C CA . THR A 1 108 ? 17.647 4.222 -11.408 1.00 91.38 108 THR A CA 1
ATOM 832 C C . THR A 1 108 ? 17.882 4.234 -9.899 1.00 91.38 108 THR A C 1
ATOM 834 O O . THR A 1 108 ? 18.868 4.769 -9.396 1.00 91.38 108 THR A O 1
ATOM 837 N N . SER A 1 109 ? 16.917 3.685 -9.169 1.00 94.25 109 SER A N 1
ATOM 838 C CA . SER A 1 109 ? 17.005 3.355 -7.748 1.00 94.25 109 SER A CA 1
ATOM 839 C C . SER A 1 109 ? 16.261 2.038 -7.530 1.00 94.25 109 SER A C 1
ATOM 841 O O . SER A 1 109 ? 15.389 1.710 -8.345 1.00 94.25 109 SER A O 1
ATOM 843 N N . PRO A 1 110 ? 16.510 1.312 -6.426 1.00 93.31 110 PRO A N 1
ATOM 844 C CA . PRO A 1 110 ? 15.762 0.093 -6.123 1.00 93.31 110 PRO A CA 1
ATOM 845 C C . PRO A 1 110 ? 14.243 0.316 -6.114 1.00 93.31 110 PRO A C 1
ATOM 847 O O . PRO A 1 110 ? 13.486 -0.488 -6.656 1.00 93.31 110 PRO A O 1
ATOM 850 N N . LEU A 1 111 ? 13.788 1.450 -5.565 1.00 92.94 111 LEU A N 1
ATOM 851 C CA . LEU A 1 111 ? 12.368 1.800 -5.537 1.00 92.94 111 LEU A CA 1
ATOM 852 C C . LEU A 1 111 ? 11.818 2.055 -6.945 1.00 92.94 111 LEU A C 1
ATOM 854 O O . LEU A 1 111 ? 10.733 1.581 -7.275 1.00 92.94 111 LEU A O 1
ATOM 858 N N . LYS A 1 112 ? 12.561 2.776 -7.794 1.00 94.56 112 LYS A N 1
ATOM 859 C CA . LYS A 1 112 ? 12.156 3.026 -9.183 1.00 94.56 112 LYS A CA 1
ATOM 860 C C . LYS A 1 112 ? 12.089 1.732 -9.982 1.00 94.56 112 LYS A C 1
ATOM 862 O O . LYS A 1 112 ? 11.104 1.498 -10.672 1.00 94.56 112 LYS A O 1
ATOM 867 N N . GLU A 1 113 ? 13.076 0.857 -9.853 1.00 94.88 113 GLU A N 1
ATOM 868 C CA . GLU A 1 113 ? 13.069 -0.448 -10.520 1.00 94.88 113 GLU A CA 1
ATOM 869 C C . GLU A 1 113 ? 11.877 -1.304 -10.079 1.00 94.88 113 GLU A C 1
ATOM 871 O O . GLU A 1 113 ? 11.157 -1.840 -10.927 1.00 94.88 113 GLU A O 1
ATOM 876 N N . MET A 1 114 ? 11.596 -1.348 -8.773 1.00 94.56 114 MET A N 1
ATOM 877 C CA . MET A 1 114 ? 10.433 -2.046 -8.225 1.00 94.56 114 MET A CA 1
ATOM 878 C C . MET A 1 114 ? 9.116 -1.470 -8.760 1.00 94.56 114 MET A C 1
AT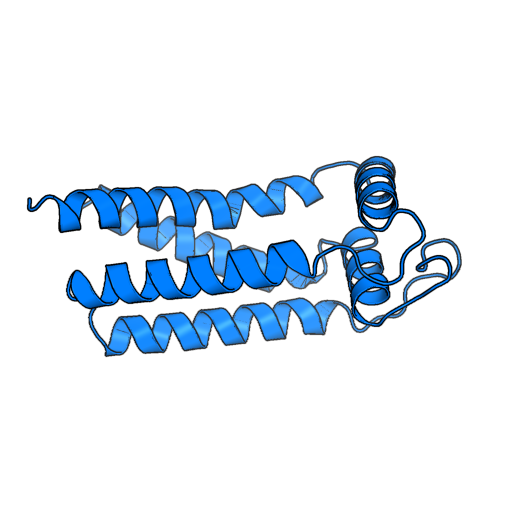OM 880 O O . MET A 1 114 ? 8.261 -2.216 -9.236 1.00 94.56 114 MET A O 1
ATOM 884 N N . SER A 1 115 ? 8.960 -0.145 -8.755 1.00 93.75 115 SER A N 1
ATOM 885 C CA . SER A 1 115 ? 7.787 0.527 -9.320 1.00 93.75 115 SER A CA 1
ATOM 886 C C . SER A 1 115 ? 7.570 0.153 -10.788 1.00 93.75 115 SER A C 1
ATOM 888 O O . SER A 1 115 ? 6.443 -0.127 -11.200 1.00 93.75 115 SER A O 1
ATOM 890 N N . TYR A 1 116 ? 8.642 0.087 -11.581 1.00 94.25 116 TYR A N 1
ATOM 891 C CA . TYR A 1 116 ? 8.575 -0.295 -12.991 1.00 94.25 116 TYR A CA 1
ATOM 892 C C . TYR A 1 116 ? 8.200 -1.773 -13.164 1.00 94.25 116 TYR A C 1
ATOM 894 O O . TYR A 1 116 ? 7.358 -2.080 -14.013 1.00 94.25 116 TYR A O 1
ATOM 902 N N . ALA A 1 117 ? 8.743 -2.665 -12.330 1.00 95.25 117 ALA A N 1
ATOM 903 C CA . ALA A 1 117 ? 8.380 -4.083 -12.301 1.00 95.25 117 ALA A CA 1
ATOM 904 C C . ALA A 1 117 ? 6.906 -4.306 -11.930 1.00 95.25 117 ALA A C 1
ATOM 906 O O . ALA A 1 117 ? 6.230 -5.141 -12.539 1.00 95.25 117 ALA A O 1
ATOM 907 N N . ILE A 1 118 ? 6.382 -3.517 -10.986 1.00 94.75 118 ILE A N 1
ATOM 908 C CA . ILE A 1 118 ? 4.962 -3.527 -10.621 1.00 94.75 118 ILE A CA 1
ATOM 909 C C . ILE A 1 118 ? 4.097 -3.124 -11.813 1.00 94.75 118 ILE A C 1
ATOM 911 O O . ILE A 1 118 ? 3.100 -3.789 -12.085 1.00 94.75 118 ILE A O 1
ATOM 915 N N . GLN A 1 119 ? 4.469 -2.081 -12.562 1.00 93.62 119 GLN A N 1
ATOM 916 C CA . GLN A 1 119 ? 3.657 -1.650 -13.705 1.00 93.62 119 GLN A CA 1
ATOM 917 C C . GLN A 1 119 ? 3.706 -2.599 -14.903 1.00 93.62 119 GLN A C 1
ATOM 919 O O . GLN A 1 119 ? 2.714 -2.675 -15.639 1.00 93.62 119 GLN A O 1
ATOM 924 N N . ASP A 1 120 ? 4.820 -3.306 -15.100 1.00 94.25 120 ASP A N 1
ATOM 925 C CA . ASP A 1 120 ? 4.967 -4.319 -16.150 1.00 94.25 120 ASP A CA 1
ATOM 926 C C . ASP A 1 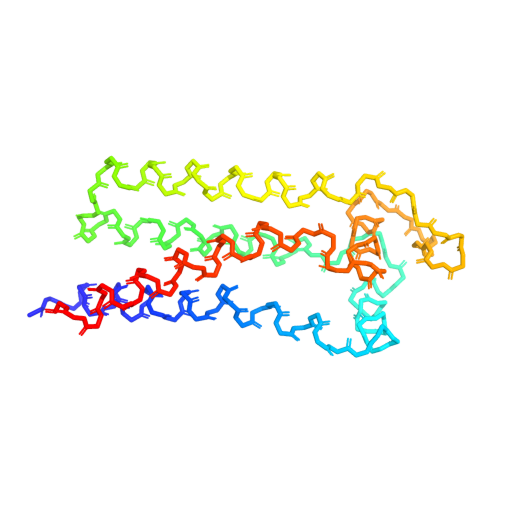120 ? 4.018 -5.504 -15.942 1.00 94.25 120 ASP A C 1
ATOM 928 O O . ASP A 1 120 ? 3.308 -5.895 -16.870 1.00 94.25 120 ASP A O 1
ATOM 932 N N . ALA A 1 121 ? 3.942 -6.024 -14.714 1.00 93.62 121 ALA A N 1
ATOM 933 C CA . ALA A 1 121 ? 3.145 -7.209 -14.406 1.00 93.62 121 ALA A CA 1
ATOM 934 C C . ALA A 1 121 ? 2.390 -7.094 -13.064 1.00 93.62 121 ALA A C 1
ATOM 936 O O . ALA A 1 121 ? 2.637 -7.887 -12.148 1.00 93.62 121 ALA A O 1
ATOM 937 N N . PRO A 1 122 ? 1.427 -6.160 -12.931 1.00 93.38 122 PRO A N 1
ATOM 938 C CA . PRO A 1 122 ? 0.749 -5.865 -11.661 1.00 93.38 122 PRO A CA 1
ATOM 939 C C . PRO A 1 122 ? -0.090 -7.024 -11.105 1.00 93.38 122 PRO A C 1
ATOM 941 O O . PRO A 1 122 ? -0.484 -7.000 -9.946 1.00 93.38 122 PRO A O 1
ATOM 944 N N . TRP A 1 123 ? -0.357 -8.053 -11.912 1.00 92.62 123 TRP A N 1
ATOM 945 C CA . TRP A 1 123 ? -1.100 -9.257 -11.525 1.00 92.62 123 TRP A CA 1
ATOM 946 C C . TRP A 1 123 ? -0.238 -10.333 -10.847 1.00 92.62 123 TRP A C 1
ATOM 948 O O . TRP A 1 123 ? -0.775 -11.321 -10.348 1.00 92.62 123 TRP A O 1
ATOM 958 N N . ARG A 1 124 ? 1.096 -10.195 -10.805 1.00 94.19 124 ARG A N 1
ATOM 959 C CA . ARG A 1 124 ? 1.974 -11.185 -10.144 1.00 94.19 124 ARG A CA 1
ATOM 960 C C . ARG A 1 124 ? 1.589 -11.505 -8.683 1.00 94.19 124 ARG A C 1
ATOM 962 O O . ARG A 1 124 ? 1.710 -12.682 -8.314 1.00 94.19 124 ARG A O 1
ATOM 969 N N . PRO A 1 125 ? 1.138 -10.538 -7.861 1.00 94.69 125 PRO A N 1
ATOM 970 C CA . PRO A 1 125 ? 0.688 -10.768 -6.492 1.00 94.69 125 PRO A CA 1
ATOM 971 C C . PRO A 1 125 ? -0.828 -10.958 -6.362 1.00 94.69 125 PRO A C 1
ATOM 973 O O . PRO A 1 125 ? -1.399 -10.632 -5.322 1.00 94.69 125 PRO A O 1
ATOM 976 N N . TRP A 1 126 ? -1.506 -11.489 -7.388 1.00 94.00 126 TRP A N 1
ATOM 977 C CA . TRP A 1 126 ? -2.954 -11.715 -7.324 1.00 94.00 126 TRP A CA 1
ATOM 978 C C . TRP A 1 126 ? -3.424 -12.503 -6.082 1.00 94.00 126 TRP A C 1
ATOM 980 O O . TRP A 1 126 ? -4.471 -12.123 -5.560 1.00 94.00 126 TRP A O 1
ATOM 990 N N . PRO A 1 127 ? -2.696 -13.507 -5.531 1.00 95.56 127 PRO A N 1
ATOM 991 C CA . PRO A 1 127 ? -3.156 -14.189 -4.321 1.00 95.56 127 PRO A CA 1
ATOM 992 C C . PRO A 1 127 ? -3.164 -13.254 -3.109 1.00 95.56 127 PRO A C 1
ATOM 994 O O . PRO A 1 127 ? -4.120 -13.247 -2.344 1.00 95.56 127 PRO A O 1
ATOM 997 N N . GLN A 1 128 ? -2.129 -12.421 -2.953 1.00 96.19 128 GLN A N 1
ATOM 998 C CA . GLN A 1 128 ? -2.039 -11.455 -1.855 1.00 96.19 128 GLN A CA 1
ATOM 999 C C . GLN A 1 128 ? -3.127 -10.386 -1.972 1.00 96.19 128 GLN A C 1
ATOM 1001 O O . GLN A 1 128 ? -3.731 -10.016 -0.967 1.00 96.19 128 GLN A O 1
ATOM 1006 N N . LEU A 1 129 ? -3.394 -9.919 -3.197 1.00 94.19 129 LEU A N 1
ATOM 1007 C CA . LEU A 1 129 ? -4.467 -8.966 -3.469 1.00 94.19 129 LEU A CA 1
ATOM 1008 C C . LEU A 1 129 ? -5.837 -9.559 -3.138 1.00 94.19 129 LEU A C 1
ATOM 1010 O O . LEU A 1 129 ? -6.613 -8.914 -2.443 1.00 94.19 129 LEU A O 1
ATOM 1014 N N . LEU A 1 130 ? -6.107 -10.795 -3.565 1.00 95.06 130 LEU A N 1
ATOM 1015 C CA . LEU A 1 130 ? -7.364 -11.478 -3.270 1.00 95.06 130 LEU A CA 1
ATOM 1016 C C . LEU A 1 130 ? -7.557 -11.676 -1.762 1.00 95.06 130 LEU A C 1
ATOM 1018 O O . LEU A 1 130 ? -8.613 -11.327 -1.240 1.00 95.06 130 LEU A O 1
ATOM 1022 N N . THR A 1 131 ? -6.536 -12.170 -1.056 1.00 97.12 131 THR A N 1
ATOM 1023 C CA . THR A 1 131 ? -6.583 -12.338 0.404 1.00 97.12 131 THR A CA 1
ATOM 1024 C C . THR A 1 131 ? -6.869 -11.013 1.103 1.00 97.12 131 THR A C 1
ATOM 1026 O O . THR A 1 131 ? -7.767 -10.941 1.939 1.00 97.12 131 THR A O 1
ATOM 1029 N N . LEU A 1 132 ? -6.156 -9.945 0.731 1.00 96.25 132 LEU A N 1
ATOM 1030 C CA . LEU A 1 132 ? -6.382 -8.611 1.284 1.00 96.25 132 LEU A CA 1
ATOM 1031 C C . LEU A 1 132 ? -7.814 -8.126 1.017 1.00 96.25 132 LEU A C 1
ATOM 1033 O O . LEU A 1 132 ? -8.469 -7.637 1.934 1.00 96.25 132 LEU A O 1
ATOM 1037 N N . THR A 1 133 ? -8.319 -8.288 -0.208 1.00 95.69 133 THR A N 1
ATOM 1038 C CA . THR A 1 133 ? -9.687 -7.900 -0.572 1.00 95.69 133 THR A CA 1
ATOM 1039 C C . THR A 1 133 ? -10.728 -8.655 0.248 1.00 95.69 133 THR A C 1
ATOM 1041 O O . THR A 1 133 ? -11.631 -8.020 0.786 1.00 95.69 133 THR A O 1
ATOM 1044 N N . VAL A 1 134 ? -10.601 -9.977 0.392 1.00 97.62 134 VAL A N 1
ATOM 1045 C CA . VAL A 1 134 ? -11.541 -10.786 1.187 1.00 97.62 134 VAL A CA 1
ATOM 1046 C C . VAL A 1 134 ? -11.547 -10.337 2.646 1.00 97.62 134 VAL A C 1
ATOM 1048 O O . VAL A 1 134 ? -12.621 -10.119 3.201 1.00 97.62 134 VAL A O 1
ATOM 1051 N N . LEU A 1 135 ? -10.370 -10.136 3.248 1.00 97.25 135 LEU A N 1
ATOM 1052 C CA . LEU A 1 135 ? -10.259 -9.669 4.633 1.00 97.25 135 LEU A CA 1
ATOM 1053 C C . LEU A 1 135 ? -10.918 -8.299 4.822 1.00 97.25 135 LEU A C 1
ATOM 1055 O O . LEU A 1 135 ? -11.695 -8.118 5.756 1.00 97.25 135 LEU A O 1
ATOM 1059 N N . VAL A 1 136 ? -10.669 -7.354 3.911 1.00 96.62 136 VAL A N 1
ATOM 1060 C CA . VAL A 1 136 ? -11.271 -6.016 3.980 1.00 96.62 136 VAL A CA 1
ATOM 1061 C C . VAL A 1 136 ? -12.790 -6.077 3.826 1.00 96.62 136 VAL A C 1
ATOM 1063 O O . VAL A 1 136 ? -13.498 -5.478 4.633 1.00 96.62 136 VAL A O 1
ATOM 1066 N N . LEU A 1 137 ? -13.308 -6.798 2.827 1.00 96.69 137 LEU A N 1
ATOM 1067 C CA . LEU A 1 137 ? -14.755 -6.915 2.611 1.00 96.69 137 LEU A CA 1
ATOM 1068 C C . LEU A 1 137 ? -15.449 -7.588 3.796 1.00 96.69 137 LEU A C 1
ATOM 1070 O O . LEU A 1 137 ? -16.509 -7.134 4.222 1.00 96.69 137 LEU A O 1
ATOM 1074 N N . PHE A 1 138 ? -14.829 -8.621 4.366 1.00 96.94 138 PHE A N 1
ATOM 1075 C CA . PHE A 1 138 ? -15.337 -9.285 5.558 1.00 96.94 138 PHE A CA 1
ATOM 1076 C C . PHE A 1 138 ? -15.379 -8.336 6.765 1.00 96.94 138 PHE A C 1
ATOM 1078 O O . PHE A 1 138 ? -16.404 -8.246 7.437 1.00 96.94 138 PHE A O 1
ATOM 1085 N N . SER A 1 139 ? -14.315 -7.564 7.012 1.00 95.31 139 SER A N 1
ATOM 1086 C CA . SER A 1 139 ? -14.296 -6.568 8.094 1.00 95.31 139 SER A CA 1
ATOM 1087 C C . SER A 1 139 ? -15.305 -5.434 7.882 1.00 95.31 139 SER A C 1
ATOM 1089 O O . SER A 1 139 ? -15.946 -5.008 8.841 1.00 95.31 139 SER A O 1
ATOM 1091 N N . LEU A 1 140 ? -15.491 -4.961 6.645 1.00 95.44 140 LEU A N 1
ATOM 1092 C CA . LEU A 1 140 ? -16.510 -3.957 6.317 1.00 95.44 140 LEU A CA 1
ATOM 1093 C C . LEU A 1 140 ? -17.927 -4.498 6.538 1.00 95.44 140 LEU A C 1
ATOM 1095 O O . LEU A 1 140 ? -18.755 -3.799 7.117 1.00 95.44 140 LEU A O 1
ATOM 1099 N N . ALA A 1 141 ? -18.194 -5.747 6.146 1.00 95.50 141 ALA A N 1
ATOM 1100 C CA . ALA A 1 141 ? -19.463 -6.408 6.435 1.00 95.50 141 ALA A CA 1
ATOM 1101 C C . ALA A 1 141 ? -19.699 -6.493 7.952 1.00 95.50 141 ALA A C 1
ATOM 1103 O O . ALA A 1 141 ? -20.749 -6.083 8.435 1.00 95.50 141 ALA A O 1
ATOM 1104 N N . GLN A 1 142 ? -18.702 -6.914 8.734 1.00 94.00 142 GLN A N 1
ATOM 1105 C CA . GLN A 1 142 ? -18.826 -6.939 10.195 1.00 94.00 142 GLN A CA 1
ATOM 1106 C C . GLN A 1 142 ? -19.111 -5.563 10.815 1.00 94.00 142 GLN A C 1
ATOM 1108 O O . GLN A 1 142 ? -19.777 -5.501 11.845 1.00 94.00 142 GLN A O 1
ATOM 1113 N N . LEU A 1 143 ? -18.613 -4.472 10.226 1.00 90.75 143 LEU A N 1
ATOM 1114 C CA . LEU A 1 143 ? -18.935 -3.114 10.671 1.00 90.75 143 LEU A CA 1
ATOM 1115 C C . LEU A 1 143 ? -20.357 -2.687 10.292 1.00 90.75 143 LEU A C 1
ATOM 1117 O O . LEU A 1 143 ? -20.953 -1.919 11.034 1.00 90.75 143 LEU A O 1
ATOM 1121 N N . ALA A 1 144 ? -20.890 -3.163 9.165 1.00 88.00 144 ALA A N 1
ATOM 1122 C CA . ALA A 1 144 ? -22.241 -2.837 8.707 1.00 88.00 144 ALA A CA 1
ATOM 1123 C C . ALA A 1 144 ? -23.342 -3.634 9.432 1.00 88.00 144 ALA A C 1
ATOM 1125 O O . ALA A 1 144 ? -24.471 -3.166 9.528 1.00 88.00 144 ALA A O 1
ATOM 1126 N N . TRP A 1 145 ? -23.019 -4.836 9.918 1.00 85.06 145 TRP A N 1
ATOM 1127 C CA . TRP A 1 145 ? -23.940 -5.710 10.658 1.00 85.06 145 TRP A CA 1
ATOM 1128 C C . TRP A 1 145 ? -23.952 -5.477 12.179 1.00 85.06 145 TRP A C 1
ATOM 1130 O O . TRP A 1 145 ? -24.715 -6.144 12.880 1.00 85.06 145 TRP A O 1
ATOM 1140 N N . LYS A 1 146 ? -23.102 -4.581 12.690 1.00 65.38 146 LYS A N 1
ATOM 1141 C CA . LYS A 1 146 ? -23.049 -4.168 14.101 1.00 65.38 146 LYS A CA 1
ATOM 1142 C C . LYS A 1 146 ? -23.828 -2.882 14.327 1.00 65.38 146 LYS A C 1
ATOM 1144 O O . LYS A 1 146 ? -24.435 -2.781 15.413 1.00 65.38 146 LYS A O 1
#

Organism: NCBI:txid767916

Radius of gyration: 17.79 Å; chains: 1; bounding box: 43×28×46 Å

Secondary structure (DSSP, 8-state):
--HHHHHHHHHHHHHHHHHHHGGGGGGS-HHHHHHHHHHHHTTSS-S-HHHHHHHHHHHHHHHHHHHHTT--HHHHHHHHHHHHHHHHHHHHTT-SPPPGGGSPPSSP-HHHHHHHHHHH-TTTTHHHHHHHHHHHHHHHHHHH--